Protein AF-V5AGT2-F1 (afdb_monomer)

Mean predicted aligned error: 13.39 Å

Radius of gyration: 30.89 Å; Cα contacts (8 Å, |Δi|>4): 94; chains: 1; bounding box: 97×26×70 Å

Sequence (111 aa):
MLVLLRYLALSKNVESTLVRVRVLALTIAFSACSPFIAQDDACRSNLNLLGQDLISMLRKIPLMPPIAQVYKPVRRLYEEAKYARSRGDFKGCIEKTNLALKYSKPYGRRY

Solvent-accessible surface area (backbone atoms only — not comparable to full-atom values): 6397 Å² total; per-residue (Å²): 136,85,87,83,88,88,84,84,83,86,82,88,71,71,68,67,56,62,56,54,53,57,60,57,60,65,65,66,71,73,75,63,76,51,71,64,60,58,34,46,51,51,26,52,52,42,50,54,53,43,51,49,17,52,54,34,37,62,69,42,25,88,82,41,60,74,50,50,71,57,46,54,60,37,53,48,31,50,54,52,15,52,53,27,44,75,71,69,35,27,68,58,12,37,55,34,34,53,56,28,43,66,72,34,44,82,50,15,73,89,94

Secondary structure (DSSP, 8-state):
-------------SHHHHHHHHHHHHHGGG----HHHHHHHHHHHHHHHHHHHHHHHHHHTTT-TTHHHHHHHHHHHHHHHHHHHHTT-HHHHHHHHHHHHHHHTTTSTT-

pLDDT: mean 79.43, std 22.69, range [33.78, 98.0]

Structure (mmCIF, N/CA/C/O backbone):
data_AF-V5AGT2-F1
#
_entry.id   AF-V5AGT2-F1
#
loop_
_atom_site.group_PDB
_atom_site.id
_atom_site.type_symbol
_atom_site.label_atom_id
_atom_site.label_alt_id
_atom_site.label_comp_id
_atom_site.label_asym_id
_atom_site.label_entity_id
_atom_site.label_seq_id
_atom_site.pdbx_PDB_ins_code
_atom_site.Cartn_x
_atom_site.Cartn_y
_atom_site.Cartn_z
_atom_site.occupancy
_atom_site.B_iso_or_equiv
_atom_site.auth_seq_id
_atom_site.auth_comp_id
_atom_site.auth_asym_id
_atom_site.auth_atom_id
_atom_site.pdbx_PDB_model_num
ATOM 1 N N . MET A 1 1 ? 84.413 15.435 -50.042 1.00 35.28 1 MET A N 1
ATOM 2 C CA . MET A 1 1 ? 83.630 16.320 -49.148 1.00 35.28 1 MET A CA 1
ATOM 3 C C . MET A 1 1 ? 82.396 15.535 -48.711 1.00 35.28 1 MET A C 1
ATOM 5 O O . MET A 1 1 ? 81.654 15.121 -49.582 1.00 35.28 1 MET A O 1
ATOM 9 N N . LEU A 1 2 ? 82.380 14.945 -47.511 1.00 33.78 2 LEU A N 1
ATOM 10 C CA . LEU A 1 2 ? 81.866 15.500 -46.240 1.00 33.78 2 LEU A CA 1
ATOM 11 C C . LEU A 1 2 ? 80.333 15.763 -46.234 1.00 33.78 2 LEU A C 1
ATOM 13 O O . LEU A 1 2 ? 79.897 16.783 -46.747 1.00 33.78 2 LEU A O 1
ATOM 17 N N . VAL A 1 3 ? 79.626 14.853 -45.524 1.00 38.12 3 VAL A N 1
ATOM 18 C CA . VAL A 1 3 ? 78.450 14.998 -44.606 1.00 38.12 3 VAL A CA 1
ATOM 19 C C . VAL A 1 3 ? 77.070 15.433 -45.150 1.00 38.12 3 VAL A C 1
ATOM 21 O O . VAL A 1 3 ? 77.013 16.132 -46.143 1.00 38.12 3 VAL A O 1
ATOM 24 N N . LEU A 1 4 ? 75.884 15.093 -44.596 1.00 37.56 4 LEU A N 1
ATOM 25 C CA . LEU A 1 4 ? 75.408 14.575 -43.285 1.00 37.56 4 LEU A CA 1
ATOM 26 C C . LEU A 1 4 ? 73.935 14.071 -43.474 1.00 37.56 4 LEU A C 1
ATOM 28 O O . LEU A 1 4 ? 73.133 14.782 -44.062 1.00 37.56 4 LEU A O 1
ATOM 32 N N . LEU A 1 5 ? 73.589 12.798 -43.229 1.00 39.78 5 LEU A N 1
ATOM 33 C CA . LEU A 1 5 ? 72.719 12.242 -42.156 1.00 39.78 5 LEU A CA 1
ATOM 34 C C . LEU A 1 5 ? 71.439 13.007 -41.680 1.00 39.78 5 LEU A C 1
ATOM 36 O O . LEU A 1 5 ? 71.542 14.088 -41.114 1.00 39.78 5 LEU A O 1
ATOM 40 N N . ARG A 1 6 ? 70.306 12.256 -41.672 1.00 39.28 6 ARG A N 1
ATOM 41 C CA . ARG A 1 6 ? 69.017 12.390 -40.912 1.00 39.28 6 ARG A CA 1
ATOM 42 C C . ARG A 1 6 ? 67.988 13.387 -41.494 1.00 39.28 6 ARG A C 1
ATOM 44 O O . ARG A 1 6 ? 68.359 14.465 -41.913 1.00 39.28 6 ARG A O 1
ATOM 51 N N . TYR A 1 7 ? 66.687 13.078 -41.606 1.00 41.88 7 TYR A N 1
ATOM 52 C CA . TYR A 1 7 ? 65.736 12.864 -40.502 1.00 41.88 7 TYR A CA 1
ATOM 53 C C . TYR A 1 7 ? 64.427 12.137 -40.933 1.00 41.88 7 TYR A C 1
ATOM 55 O O . TYR A 1 7 ? 63.849 12.453 -41.963 1.00 41.88 7 TYR A O 1
ATOM 63 N N . LEU A 1 8 ? 63.977 11.236 -40.040 1.00 42.69 8 LEU A N 1
ATOM 64 C CA . LEU A 1 8 ? 62.602 10.868 -39.620 1.00 42.69 8 LEU A CA 1
ATOM 65 C C . LEU A 1 8 ? 61.589 10.329 -40.652 1.00 42.69 8 LEU A C 1
ATOM 67 O O . LEU A 1 8 ? 61.108 11.035 -41.522 1.00 42.69 8 LEU A O 1
ATOM 71 N N . ALA A 1 9 ? 61.265 9.034 -40.616 1.00 37.25 9 ALA A N 1
ATOM 72 C CA . ALA A 1 9 ? 60.415 8.326 -39.638 1.00 37.25 9 ALA A CA 1
ATOM 73 C C . ALA A 1 9 ? 58.909 8.414 -39.959 1.00 37.25 9 ALA A C 1
ATOM 75 O O . ALA A 1 9 ? 58.204 9.373 -39.661 1.00 37.25 9 ALA A O 1
ATOM 76 N N . LEU A 1 10 ? 58.462 7.311 -40.555 1.00 40.94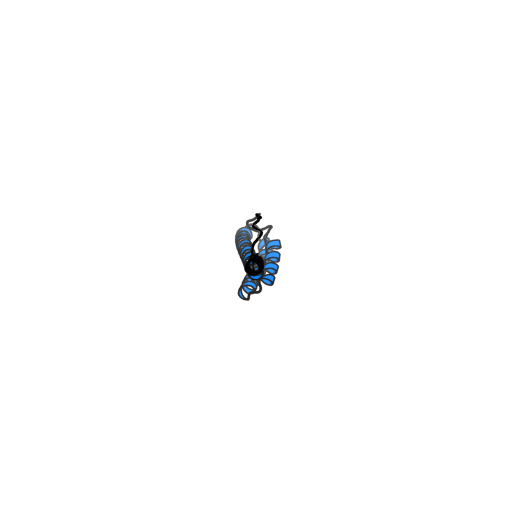 10 LEU A N 1
ATOM 77 C CA . LEU A 1 10 ? 57.108 6.878 -40.871 1.00 40.94 10 LEU A CA 1
ATOM 78 C C . LEU A 1 10 ? 56.184 6.933 -39.630 1.00 40.94 10 LEU A C 1
ATOM 80 O O . LEU A 1 10 ? 56.346 6.141 -38.700 1.00 40.94 10 LEU A O 1
ATOM 84 N N . SER A 1 11 ? 55.195 7.832 -39.610 1.00 37.94 11 SER A N 1
ATOM 85 C CA . SER A 1 11 ? 54.205 7.917 -38.522 1.00 37.94 11 SER A CA 1
ATOM 86 C C . SER A 1 11 ? 53.059 6.916 -38.733 1.00 37.94 11 SER A C 1
ATOM 88 O O . SER A 1 11 ? 52.048 7.220 -39.359 1.00 37.94 11 SER A O 1
ATOM 90 N N . LYS A 1 12 ? 53.211 5.700 -38.191 1.00 45.16 12 LYS A N 1
ATOM 91 C CA . LYS A 1 12 ? 52.173 4.646 -38.095 1.00 45.16 12 LYS A CA 1
ATOM 92 C C . LYS A 1 12 ? 51.230 4.832 -36.884 1.00 45.16 12 LYS A C 1
ATOM 94 O O . LYS A 1 12 ? 50.845 3.856 -36.251 1.00 45.16 12 LYS A O 1
ATOM 99 N N . ASN A 1 13 ? 50.882 6.064 -36.507 1.00 47.12 13 ASN A N 1
ATOM 100 C CA . ASN A 1 13 ? 50.194 6.329 -35.228 1.00 47.12 13 ASN A CA 1
ATOM 101 C C . ASN A 1 13 ? 48.789 6.947 -35.336 1.00 47.12 13 ASN A C 1
ATOM 103 O O . ASN A 1 13 ? 48.237 7.348 -34.315 1.00 47.12 13 ASN A O 1
ATOM 107 N N . VAL A 1 14 ? 48.178 7.011 -36.525 1.00 48.47 14 VAL A N 1
ATOM 108 C CA . VAL A 1 14 ? 46.865 7.676 -36.691 1.00 48.47 14 VAL A CA 1
ATOM 109 C C . VAL A 1 14 ? 45.677 6.698 -36.729 1.00 48.47 14 VAL A C 1
ATOM 111 O O . VAL A 1 14 ? 44.583 7.060 -36.310 1.00 48.47 14 VAL A O 1
ATOM 114 N N . GLU A 1 15 ? 45.858 5.434 -37.126 1.00 44.31 15 GLU A N 1
ATOM 115 C CA . GLU A 1 15 ? 44.735 4.474 -37.214 1.00 44.31 15 GLU A CA 1
ATOM 116 C C . GLU A 1 15 ? 44.354 3.811 -35.877 1.00 44.31 15 GLU A C 1
ATOM 118 O O . GLU A 1 15 ? 43.210 3.400 -35.685 1.00 44.31 15 GLU A O 1
ATOM 123 N N . SER A 1 16 ? 45.278 3.735 -34.914 1.00 46.19 16 SER A N 1
ATOM 124 C CA . SER A 1 16 ? 45.063 2.994 -33.657 1.00 46.19 16 SER A CA 1
ATOM 125 C C . SER A 1 16 ? 44.168 3.738 -32.648 1.00 46.19 16 SER A C 1
ATOM 127 O O . SER A 1 16 ? 43.501 3.126 -31.809 1.00 46.19 16 SER A O 1
ATOM 129 N N . THR A 1 17 ? 44.090 5.067 -32.741 1.00 49.41 17 THR A N 1
ATOM 130 C CA . THR A 1 17 ? 43.244 5.901 -31.871 1.00 49.41 17 THR A CA 1
ATOM 131 C C . THR A 1 17 ? 41.772 5.858 -32.277 1.00 49.41 17 THR A C 1
ATOM 133 O O . THR A 1 17 ? 40.907 5.799 -31.405 1.00 49.41 17 THR A O 1
ATOM 136 N N . LEU A 1 18 ? 41.462 5.797 -33.574 1.00 48.34 18 LEU A N 1
ATOM 137 C CA . LEU A 1 18 ? 40.078 5.807 -34.066 1.00 48.34 18 LEU A CA 1
ATOM 138 C C . LEU A 1 18 ? 39.327 4.505 -33.732 1.00 48.34 18 LEU A C 1
ATOM 140 O O . LEU A 1 18 ? 38.146 4.536 -33.381 1.00 48.34 18 LEU A O 1
ATOM 144 N N . VAL A 1 19 ? 40.023 3.363 -33.758 1.00 49.34 19 VAL A N 1
ATOM 145 C CA . VAL A 1 19 ? 39.454 2.058 -33.375 1.00 4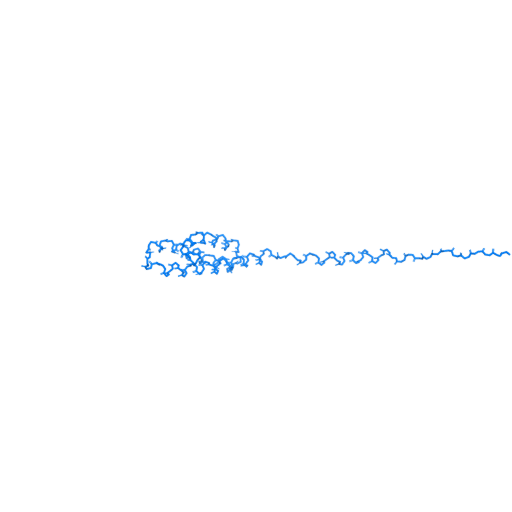9.34 19 VAL A CA 1
ATOM 146 C C . VAL A 1 19 ? 39.239 1.967 -31.860 1.00 49.34 19 VAL A C 1
ATOM 148 O O . VAL A 1 19 ? 38.179 1.522 -31.420 1.00 49.34 19 VAL A O 1
ATOM 151 N N . ARG A 1 20 ? 40.183 2.455 -31.040 1.00 49.19 20 ARG A N 1
ATOM 152 C CA . ARG A 1 20 ? 40.044 2.448 -29.569 1.00 49.19 20 ARG A CA 1
ATOM 153 C C . ARG A 1 20 ? 38.905 3.335 -29.065 1.00 49.19 20 ARG A C 1
ATOM 155 O O . ARG A 1 20 ? 38.209 2.947 -28.130 1.00 49.19 20 ARG A O 1
ATOM 162 N N . VAL A 1 21 ? 38.673 4.486 -29.697 1.00 50.69 21 VAL A N 1
ATOM 163 C CA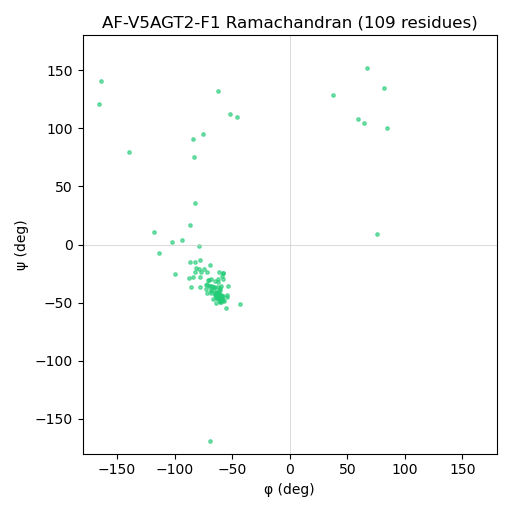 . VAL A 1 21 ? 37.576 5.397 -29.323 1.00 50.69 21 VAL A CA 1
ATOM 164 C C . VAL A 1 21 ? 36.205 4.795 -29.656 1.00 50.69 21 VAL A C 1
ATOM 166 O O . VAL A 1 21 ? 35.269 4.934 -28.871 1.00 50.69 21 VAL A O 1
ATOM 169 N N . ARG A 1 22 ? 36.081 4.047 -30.762 1.00 47.62 22 ARG A N 1
ATOM 170 C CA . ARG A 1 22 ? 34.828 3.355 -31.115 1.00 47.62 22 ARG A CA 1
ATOM 171 C C . ARG A 1 22 ? 34.470 2.221 -30.151 1.00 47.62 22 ARG A C 1
ATOM 173 O O . ARG A 1 22 ? 33.294 2.038 -29.857 1.00 47.62 22 ARG A O 1
ATOM 180 N N . VAL A 1 23 ? 35.460 1.496 -29.628 1.00 50.25 23 VAL A N 1
ATOM 181 C CA . VAL A 1 23 ? 35.224 0.410 -28.657 1.00 50.25 23 VAL A CA 1
ATOM 182 C C . VAL A 1 23 ? 34.832 0.961 -27.278 1.00 50.25 23 VAL A C 1
ATOM 184 O O . VAL A 1 23 ? 33.968 0.383 -26.625 1.00 50.25 23 VAL A O 1
ATOM 187 N N . LEU A 1 24 ? 35.380 2.111 -26.859 1.00 47.91 24 LEU A N 1
ATOM 188 C CA . LEU A 1 24 ? 34.974 2.768 -25.607 1.00 47.91 24 LEU A CA 1
ATOM 189 C C . LEU A 1 24 ? 33.571 3.397 -25.673 1.00 47.91 24 LEU A C 1
ATOM 191 O O . LEU A 1 24 ? 32.878 3.453 -24.664 1.00 47.91 24 LEU A O 1
ATOM 195 N N . ALA A 1 25 ? 33.130 3.861 -26.844 1.00 49.53 25 ALA A N 1
ATOM 196 C CA . ALA A 1 25 ? 31.791 4.432 -27.001 1.00 49.53 25 ALA A CA 1
ATOM 197 C C . ALA A 1 25 ? 30.672 3.371 -26.934 1.00 49.53 25 ALA A C 1
ATOM 199 O O . ALA A 1 25 ? 29.542 3.696 -26.574 1.00 49.53 25 ALA A O 1
ATOM 200 N N . LEU A 1 26 ? 30.975 2.099 -27.233 1.00 48.38 26 LEU A N 1
ATOM 201 C CA . LEU A 1 26 ? 29.989 1.013 -27.201 1.00 48.38 26 LEU A CA 1
ATOM 202 C C . LEU A 1 26 ? 29.688 0.491 -25.784 1.00 48.38 26 LEU A C 1
ATOM 204 O O . LEU A 1 26 ? 28.630 -0.096 -25.566 1.00 48.38 26 LEU A O 1
ATOM 208 N N . THR A 1 27 ? 30.577 0.704 -24.809 1.00 49.12 27 THR A N 1
ATOM 209 C CA . THR A 1 27 ? 30.391 0.216 -23.429 1.00 49.12 27 THR A CA 1
ATOM 210 C C . THR A 1 27 ? 29.593 1.173 -22.539 1.00 49.12 27 THR A C 1
ATOM 212 O O . THR A 1 27 ? 29.078 0.755 -21.505 1.00 49.12 27 THR A O 1
ATOM 215 N N . ILE A 1 28 ? 29.414 2.435 -22.945 1.00 51.47 28 ILE A N 1
ATOM 216 C CA . ILE A 1 28 ? 28.682 3.452 -22.162 1.00 51.47 28 ILE A CA 1
ATOM 217 C C . ILE A 1 28 ? 27.153 3.340 -22.355 1.00 51.47 28 ILE A C 1
ATOM 219 O O . ILE A 1 28 ? 26.383 3.846 -21.542 1.00 51.47 28 ILE A O 1
ATOM 223 N N . ALA A 1 29 ? 26.679 2.616 -23.374 1.00 49.25 29 ALA A N 1
ATOM 224 C CA . ALA A 1 29 ? 25.248 2.516 -23.684 1.00 49.25 29 ALA A CA 1
ATOM 225 C C . ALA A 1 29 ? 24.445 1.561 -22.770 1.00 49.25 29 ALA A C 1
ATOM 227 O O . ALA A 1 29 ? 23.218 1.612 -22.774 1.00 49.25 29 ALA A O 1
ATOM 228 N N . PHE A 1 30 ? 25.098 0.710 -21.967 1.00 49.88 30 PHE A N 1
ATOM 229 C CA . PHE A 1 30 ? 24.418 -0.337 -21.181 1.00 49.88 30 PHE A CA 1
ATOM 230 C C . PHE A 1 30 ? 24.236 -0.020 -19.687 1.00 49.88 30 PHE A C 1
ATOM 232 O O . PHE A 1 30 ? 23.653 -0.821 -18.963 1.00 49.88 30 PHE A O 1
ATOM 239 N N . SER A 1 31 ? 24.656 1.160 -19.218 1.00 50.00 31 SER A N 1
ATOM 240 C CA . SER A 1 31 ? 24.426 1.614 -17.830 1.00 50.00 31 SER A CA 1
ATOM 241 C C . SER A 1 31 ? 23.071 2.325 -17.639 1.00 50.00 31 SER A C 1
ATOM 243 O O . SER A 1 31 ? 22.843 3.044 -16.665 1.00 50.00 31 SER A O 1
ATOM 245 N N . ALA A 1 32 ? 22.138 2.159 -18.577 1.00 54.53 32 ALA A N 1
ATOM 246 C CA . ALA A 1 32 ? 20.771 2.612 -18.382 1.00 54.53 32 ALA A CA 1
ATOM 247 C C . ALA A 1 32 ? 20.074 1.635 -17.426 1.00 54.53 32 ALA A C 1
ATOM 249 O O . ALA A 1 32 ? 19.576 0.589 -17.841 1.00 54.53 32 ALA A O 1
ATOM 250 N N . CYS A 1 33 ? 20.058 1.970 -16.133 1.00 57.94 33 CYS A N 1
ATOM 251 C CA . CYS A 1 33 ? 19.164 1.355 -15.158 1.00 57.94 33 CYS A CA 1
ATOM 252 C C . CYS A 1 33 ? 17.761 1.313 -15.779 1.00 57.94 33 CYS A C 1
ATOM 254 O O . CYS A 1 33 ? 17.178 2.365 -16.055 1.00 57.94 33 CYS A O 1
ATOM 256 N N . SER A 1 34 ? 17.271 0.117 -16.125 1.00 71.06 34 SER A N 1
ATOM 257 C CA . SER A 1 34 ? 16.034 0.037 -16.897 1.00 71.06 34 SER A CA 1
ATOM 258 C C . SER A 1 34 ? 14.900 0.650 -16.064 1.00 71.06 34 SER A C 1
ATOM 26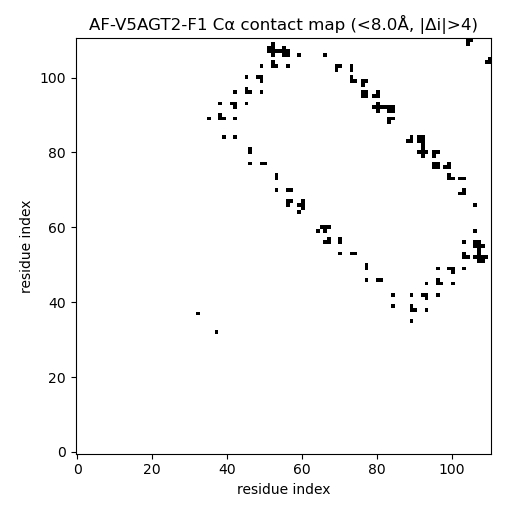0 O O . SER A 1 34 ? 14.755 0.312 -14.883 1.00 71.06 34 SER A O 1
ATOM 262 N N . PRO A 1 35 ? 14.080 1.547 -16.640 1.00 78.44 35 PRO A N 1
ATOM 263 C CA . PRO A 1 35 ? 13.009 2.212 -15.899 1.00 78.44 35 PRO A CA 1
ATOM 264 C C . PRO A 1 35 ? 12.023 1.202 -15.296 1.00 78.44 35 PRO A C 1
ATOM 266 O O . PRO A 1 35 ? 11.397 1.477 -14.279 1.00 78.44 35 PRO A O 1
ATOM 269 N N . PHE A 1 36 ? 11.931 0.011 -15.889 1.00 82.31 36 PHE A N 1
ATOM 270 C CA . PHE A 1 36 ? 11.113 -1.099 -15.422 1.00 82.31 36 PHE A CA 1
ATOM 271 C C . PHE A 1 36 ? 11.600 -1.684 -14.086 1.00 82.31 36 PHE A C 1
ATOM 273 O O . PHE A 1 36 ? 10.795 -1.840 -13.172 1.00 82.31 36 PHE A O 1
ATOM 280 N N . ILE A 1 37 ? 12.908 -1.940 -13.935 1.00 83.88 37 ILE A N 1
ATOM 281 C CA . ILE A 1 37 ? 13.487 -2.453 -12.677 1.00 83.88 37 ILE A CA 1
ATOM 282 C C . ILE A 1 37 ? 13.305 -1.427 -11.554 1.00 83.88 37 ILE A C 1
ATOM 284 O O . ILE A 1 37 ? 12.826 -1.769 -10.476 1.00 83.88 37 ILE A O 1
ATOM 288 N N . ALA A 1 38 ? 13.599 -0.152 -11.828 1.00 88.50 38 ALA A N 1
ATOM 289 C CA . ALA A 1 38 ? 13.431 0.915 -10.844 1.00 88.50 38 ALA A CA 1
ATOM 290 C C . ALA A 1 38 ? 11.967 1.063 -10.382 1.00 88.50 38 ALA A C 1
ATOM 292 O O . ALA A 1 38 ? 11.701 1.308 -9.203 1.00 88.50 38 ALA A O 1
ATOM 293 N N . GLN A 1 39 ? 11.006 0.895 -11.296 1.00 91.25 39 GLN A N 1
ATOM 294 C CA . GLN A 1 39 ? 9.582 0.944 -10.965 1.00 91.25 39 GLN A CA 1
ATOM 295 C C . GLN A 1 39 ? 9.103 -0.292 -10.190 1.00 91.25 39 GLN A C 1
ATOM 297 O O . GLN A 1 39 ? 8.302 -0.130 -9.266 1.00 91.25 39 GLN A O 1
ATOM 302 N N . ASP A 1 40 ? 9.584 -1.501 -10.503 1.00 92.25 40 ASP A N 1
ATOM 303 C CA . ASP A 1 40 ? 9.252 -2.689 -9.700 1.00 92.25 40 ASP A CA 1
ATOM 304 C C . ASP A 1 40 ? 9.779 -2.550 -8.270 1.00 92.25 40 ASP A C 1
ATOM 306 O O . ASP A 1 40 ? 9.042 -2.797 -7.313 1.00 92.25 40 ASP A O 1
ATOM 310 N N . ASP A 1 41 ? 11.018 -2.084 -8.102 1.00 94.44 41 ASP A N 1
ATOM 311 C CA . ASP A 1 41 ? 11.604 -1.874 -6.779 1.00 94.44 41 ASP A CA 1
ATOM 312 C C . ASP A 1 41 ? 10.843 -0.817 -5.971 1.00 94.44 41 ASP A C 1
ATOM 314 O O . ASP A 1 41 ? 10.548 -1.034 -4.790 1.00 94.44 41 ASP A O 1
ATOM 318 N N . ALA A 1 42 ? 10.443 0.291 -6.605 1.00 93.94 42 ALA A N 1
ATOM 319 C CA . ALA A 1 42 ? 9.601 1.306 -5.976 1.00 93.94 42 ALA A CA 1
ATOM 320 C C . ALA A 1 42 ? 8.231 0.737 -5.563 1.00 93.94 42 ALA A C 1
ATOM 322 O O . ALA A 1 42 ? 7.797 0.918 -4.422 1.00 93.94 42 ALA A O 1
ATOM 323 N N . CYS A 1 43 ? 7.571 -0.012 -6.452 1.00 95.69 43 CYS A N 1
ATOM 324 C CA . CYS A 1 43 ? 6.309 -0.695 -6.165 1.00 95.69 43 CYS A CA 1
ATOM 325 C C . CYS A 1 43 ? 6.456 -1.694 -5.002 1.00 95.69 43 CYS A C 1
ATOM 327 O O . CYS A 1 43 ? 5.642 -1.699 -4.076 1.00 95.69 43 CYS A O 1
ATOM 329 N N . ARG A 1 44 ? 7.517 -2.509 -4.998 1.00 96.44 44 ARG A N 1
ATOM 330 C CA . ARG A 1 44 ? 7.809 -3.487 -3.941 1.00 96.44 44 ARG A CA 1
ATOM 331 C C . ARG A 1 44 ? 8.043 -2.809 -2.594 1.00 96.44 44 ARG A C 1
ATOM 333 O O . ARG A 1 44 ? 7.484 -3.246 -1.588 1.00 96.44 44 ARG A O 1
ATOM 340 N N . SER A 1 45 ? 8.831 -1.736 -2.574 1.00 96.62 45 SER A N 1
ATOM 341 C CA . SER A 1 45 ? 9.083 -0.937 -1.370 1.00 96.62 45 SER A CA 1
ATOM 342 C C . SER A 1 45 ? 7.782 -0.366 -0.797 1.00 96.62 45 SER A C 1
ATOM 344 O O . SER A 1 45 ? 7.471 -0.557 0.383 1.00 96.62 45 SER A O 1
ATOM 346 N N . ASN A 1 46 ? 6.958 0.234 -1.656 1.00 96.56 46 ASN A N 1
ATOM 347 C CA . ASN A 1 46 ? 5.666 0.784 -1.272 1.00 96.56 46 ASN A CA 1
ATOM 348 C C . ASN A 1 46 ? 4.698 -0.278 -0.731 1.00 96.56 46 ASN A C 1
ATOM 350 O O . ASN A 1 46 ? 4.043 -0.048 0.286 1.00 96.56 46 ASN A O 1
ATOM 354 N N . LEU A 1 47 ? 4.615 -1.448 -1.374 1.00 97.31 47 LEU A N 1
ATOM 355 C CA . LEU A 1 47 ? 3.793 -2.567 -0.902 1.00 97.31 47 LEU A CA 1
ATOM 356 C C . LEU A 1 47 ? 4.246 -3.062 0.475 1.00 97.31 47 LEU A C 1
ATOM 358 O O . LEU A 1 47 ? 3.405 -3.328 1.333 1.00 97.31 47 LEU A O 1
ATOM 362 N N . ASN A 1 48 ? 5.554 -3.152 0.715 1.00 97.00 48 ASN A N 1
ATOM 363 C CA . ASN A 1 48 ? 6.085 -3.559 2.014 1.00 97.00 48 ASN A CA 1
ATOM 364 C C . ASN A 1 48 ? 5.715 -2.556 3.116 1.00 97.00 48 ASN A C 1
ATOM 366 O O . ASN A 1 48 ? 5.233 -2.958 4.177 1.00 97.00 48 ASN A O 1
ATOM 370 N N . LEU A 1 49 ? 5.887 -1.256 2.857 1.00 95.88 49 LEU A N 1
ATOM 371 C CA . LEU A 1 49 ? 5.496 -0.197 3.793 1.00 95.88 49 LEU A CA 1
ATOM 372 C C . LEU A 1 49 ? 3.992 -0.222 4.082 1.00 95.88 49 LEU A C 1
ATOM 374 O O . LEU A 1 49 ? 3.576 -0.180 5.239 1.00 95.88 49 LEU A O 1
ATOM 378 N N . LEU A 1 50 ? 3.177 -0.342 3.035 1.00 96.62 50 LEU A N 1
ATOM 379 C CA . LEU A 1 50 ? 1.725 -0.363 3.158 1.00 96.62 50 LEU A CA 1
ATOM 380 C C . LEU A 1 50 ? 1.229 -1.607 3.908 1.00 96.62 50 LEU A C 1
ATOM 382 O O . LEU A 1 50 ? 0.313 -1.506 4.721 1.00 96.62 50 LEU A O 1
ATOM 386 N N . GLY A 1 51 ? 1.866 -2.763 3.702 1.00 96.38 51 GLY A N 1
ATOM 387 C CA . GLY A 1 51 ? 1.583 -3.981 4.460 1.00 96.38 51 GLY A CA 1
ATOM 388 C C . GLY A 1 51 ? 1.822 -3.805 5.963 1.00 96.38 51 GLY A C 1
ATOM 389 O O . GLY A 1 51 ? 0.980 -4.200 6.770 1.00 96.38 51 GLY A O 1
ATOM 390 N N . GLN A 1 52 ? 2.923 -3.151 6.355 1.00 96.50 52 GLN A N 1
ATOM 391 C CA . GLN A 1 52 ? 3.190 -2.843 7.767 1.00 96.50 52 GLN A CA 1
ATOM 392 C C . GLN A 1 52 ? 2.163 -1.868 8.353 1.00 96.50 52 GLN A C 1
ATOM 394 O O . GLN A 1 52 ? 1.698 -2.064 9.479 1.00 96.50 52 GLN A O 1
ATOM 399 N N . ASP A 1 53 ? 1.775 -0.843 7.594 1.00 95.81 53 ASP A N 1
ATOM 400 C CA . ASP A 1 53 ? 0.755 0.107 8.030 1.00 95.81 53 ASP A CA 1
ATOM 401 C C . ASP A 1 53 ? -0.612 -0.563 8.210 1.00 95.81 53 ASP A C 1
ATOM 403 O O . ASP A 1 53 ? -1.270 -0.323 9.219 1.00 95.81 53 ASP A O 1
ATOM 407 N N . LEU A 1 54 ? -1.020 -1.451 7.299 1.00 96.56 54 LEU A N 1
ATOM 408 C CA . LEU A 1 54 ? -2.273 -2.204 7.413 1.00 96.56 54 LEU A CA 1
ATOM 409 C C . LEU A 1 54 ? -2.311 -3.088 8.666 1.00 96.56 54 LEU A C 1
ATOM 411 O O . LEU A 1 54 ? -3.351 -3.176 9.319 1.00 96.56 54 LEU A O 1
ATOM 415 N N . ILE A 1 55 ? -1.188 -3.715 9.027 1.00 96.50 55 ILE A N 1
ATOM 416 C CA . ILE A 1 55 ? -1.069 -4.486 10.274 1.00 96.50 55 ILE A CA 1
ATOM 417 C C . ILE A 1 55 ? -1.209 -3.561 11.491 1.00 96.50 55 ILE A C 1
ATOM 419 O O . ILE A 1 55 ? -1.919 -3.904 12.437 1.00 96.50 55 ILE A O 1
ATOM 423 N N . SER A 1 56 ? -0.569 -2.386 11.471 1.00 95.00 56 SER A N 1
ATOM 424 C CA . SER A 1 56 ? -0.696 -1.387 12.544 1.00 95.00 56 SER A CA 1
ATOM 425 C C . SER A 1 56 ? -2.145 -0.912 12.697 1.00 95.00 56 SER A C 1
ATOM 427 O O . SER A 1 56 ? -2.701 -0.944 13.794 1.00 95.00 56 SER A O 1
ATOM 429 N N . MET A 1 57 ? -2.798 -0.576 11.580 1.00 95.19 57 MET A N 1
ATOM 430 C CA . MET A 1 57 ? -4.205 -0.178 11.544 1.00 95.19 57 MET A CA 1
ATOM 431 C C . MET A 1 57 ? -5.109 -1.255 12.140 1.00 95.19 57 MET A C 1
ATOM 433 O O . MET A 1 57 ? -5.914 -0.941 13.011 1.00 95.19 57 MET A O 1
ATOM 437 N N . LEU A 1 58 ? -4.947 -2.520 11.731 1.00 95.25 58 LEU A N 1
ATOM 438 C CA . LEU A 1 58 ? -5.724 -3.642 12.273 1.00 95.25 58 LEU A CA 1
ATOM 439 C C . LEU A 1 58 ? -5.627 -3.736 13.797 1.00 95.25 58 LEU A C 1
ATOM 441 O O . LEU A 1 58 ? -6.641 -3.927 14.461 1.00 95.25 58 LEU A O 1
ATOM 445 N N . ARG A 1 59 ? -4.423 -3.567 14.352 1.00 94.19 59 ARG A N 1
ATOM 446 C CA . ARG A 1 59 ? -4.197 -3.604 15.806 1.00 94.19 59 ARG A CA 1
ATOM 447 C C . ARG A 1 59 ? -4.819 -2.415 16.535 1.00 94.19 59 ARG A C 1
ATOM 449 O O . ARG A 1 59 ? -5.193 -2.555 17.693 1.00 94.19 59 ARG A O 1
ATOM 456 N N . LYS A 1 60 ? -4.931 -1.259 15.875 1.00 93.50 60 LYS A N 1
ATOM 457 C CA . LYS A 1 60 ? -5.514 -0.034 16.444 1.00 93.50 60 LYS A CA 1
ATOM 458 C C . LYS A 1 60 ? -7.051 -0.018 16.389 1.00 93.50 60 LYS A C 1
ATOM 460 O O . LYS A 1 60 ? -7.652 0.702 17.179 1.00 93.50 60 LYS A O 1
ATOM 465 N N . ILE A 1 61 ? -7.702 -0.812 15.529 1.00 93.56 61 ILE A N 1
ATOM 466 C CA . ILE A 1 61 ? -9.177 -0.832 15.385 1.00 93.56 61 ILE A CA 1
ATOM 467 C C . ILE A 1 61 ? -9.927 -1.089 16.708 1.00 93.56 61 ILE A C 1
ATOM 469 O O . ILE A 1 61 ? -10.876 -0.355 16.967 1.00 93.56 61 ILE A O 1
ATOM 473 N N . PRO A 1 62 ? -9.544 -2.052 17.572 1.00 94.06 62 PRO A N 1
ATOM 474 C CA . PRO A 1 62 ? -10.240 -2.259 18.846 1.00 94.06 62 PRO A CA 1
ATOM 475 C C . PRO A 1 62 ? -10.172 -1.048 19.787 1.00 94.06 62 PRO A C 1
ATOM 477 O O . PRO A 1 62 ? -11.092 -0.823 20.564 1.00 94.06 62 PRO A O 1
ATOM 480 N N . LEU A 1 63 ? -9.091 -0.265 19.703 1.00 93.12 63 LEU A N 1
ATOM 481 C CA . LEU A 1 63 ? -8.855 0.925 20.530 1.00 93.12 63 LEU A CA 1
ATOM 482 C C . LEU A 1 63 ? -9.482 2.188 19.920 1.00 93.12 63 LEU A C 1
ATOM 484 O O . LEU A 1 63 ? -9.842 3.117 20.634 1.00 93.12 63 LEU A O 1
ATOM 488 N N . MET A 1 64 ? -9.604 2.228 18.592 1.00 91.19 64 MET A N 1
ATOM 489 C CA . MET A 1 64 ? -10.157 3.337 17.817 1.00 91.19 64 MET A CA 1
ATOM 490 C C . MET A 1 64 ? -11.028 2.792 16.669 1.00 91.19 64 MET A C 1
ATOM 492 O O . MET A 1 64 ? -10.592 2.760 15.511 1.00 91.19 64 MET A O 1
ATOM 496 N N . PRO A 1 65 ? -12.281 2.391 16.957 1.00 86.25 65 PRO A N 1
ATOM 497 C CA . PRO A 1 65 ? -13.171 1.757 15.981 1.00 86.25 65 PRO A CA 1
ATOM 498 C C . PRO A 1 65 ? -13.377 2.525 14.662 1.00 86.25 65 PRO A C 1
ATOM 500 O O . PRO A 1 65 ? -13.435 1.876 13.612 1.00 86.25 65 PRO A O 1
ATOM 503 N N . PRO A 1 66 ? -13.423 3.878 14.636 1.00 91.62 66 PRO A N 1
ATOM 504 C CA . PRO A 1 66 ? -13.591 4.627 13.388 1.00 91.62 66 PRO A CA 1
ATOM 505 C C . PRO A 1 66 ? -12.504 4.360 12.335 1.00 91.62 66 PRO A C 1
ATOM 507 O O . PRO A 1 66 ? -12.775 4.469 11.138 1.00 91.62 66 PRO A O 1
ATOM 510 N N . ILE A 1 67 ? -11.303 3.922 12.740 1.00 92.56 67 ILE A N 1
ATOM 511 C CA . ILE A 1 67 ? -10.207 3.573 11.817 1.00 92.56 67 ILE A CA 1
ATOM 512 C C . ILE A 1 67 ? -10.622 2.462 10.846 1.00 92.56 67 ILE A C 1
ATOM 514 O O . ILE A 1 67 ? -10.132 2.425 9.717 1.00 92.56 67 ILE A O 1
ATOM 518 N N . ALA A 1 68 ? -11.567 1.591 11.219 1.00 93.75 68 ALA A N 1
ATOM 519 C CA . ALA A 1 68 ? -12.066 0.535 10.340 1.00 93.75 68 ALA A CA 1
ATOM 520 C C . ALA A 1 68 ? -12.654 1.081 9.021 1.00 93.75 68 ALA A C 1
ATOM 522 O O . ALA A 1 68 ? -12.571 0.409 7.988 1.00 93.75 68 ALA A O 1
ATOM 523 N N . GLN A 1 69 ? -13.204 2.302 9.036 1.00 94.19 69 GLN A N 1
ATOM 524 C CA . GLN A 1 69 ? -13.743 2.968 7.846 1.00 94.19 69 GLN A CA 1
ATOM 525 C C . GLN A 1 69 ? -12.639 3.386 6.866 1.00 94.19 69 GLN A C 1
ATOM 527 O O . GLN A 1 69 ? -12.855 3.357 5.659 1.00 94.19 69 GLN A O 1
ATOM 532 N N . VAL A 1 70 ? -11.442 3.699 7.373 1.00 95.25 70 VAL A N 1
ATOM 533 C CA . VAL A 1 70 ? -10.249 4.008 6.565 1.00 95.25 70 VAL A CA 1
ATOM 534 C C . VAL A 1 70 ? -9.508 2.728 6.174 1.00 95.25 70 VAL A C 1
ATOM 536 O O . VAL A 1 70 ? -9.020 2.595 5.055 1.00 95.25 70 VAL A O 1
ATOM 539 N N . TYR A 1 71 ? -9.462 1.737 7.062 1.00 96.06 71 TYR A N 1
ATOM 540 C CA . TYR A 1 71 ? -8.778 0.468 6.823 1.00 96.06 71 TYR A CA 1
ATOM 541 C C . TYR A 1 71 ? -9.319 -0.276 5.595 1.00 96.06 71 TYR A C 1
ATOM 543 O O . TYR A 1 71 ? -8.541 -0.731 4.757 1.00 96.06 71 TYR A O 1
ATOM 551 N N . LYS A 1 72 ? -10.648 -0.389 5.461 1.00 96.12 72 LYS A N 1
ATOM 552 C CA . LYS A 1 72 ? -11.291 -1.110 4.347 1.00 96.12 72 LYS A CA 1
ATOM 553 C C . LYS A 1 72 ? -10.860 -0.596 2.957 1.00 96.12 72 LYS A C 1
ATOM 555 O O . LYS A 1 72 ? -10.397 -1.418 2.164 1.00 96.12 72 LYS A O 1
ATOM 560 N N . PRO A 1 73 ? -10.972 0.708 2.630 1.00 96.94 73 PRO A N 1
ATOM 561 C CA . PRO A 1 73 ? -10.543 1.221 1.329 1.00 96.94 73 PRO A CA 1
ATOM 562 C C . PRO A 1 73 ? -9.024 1.140 1.129 1.00 96.94 73 PRO A C 1
ATOM 564 O O . PRO A 1 73 ? -8.581 0.797 0.036 1.00 96.94 73 PRO A O 1
ATOM 567 N N . VAL A 1 74 ? -8.216 1.362 2.173 1.00 97.19 74 VAL A N 1
ATOM 568 C CA . VAL A 1 74 ? -6.748 1.223 2.084 1.00 97.19 74 VAL A CA 1
ATOM 569 C C . VAL A 1 74 ? -6.352 -0.224 1.770 1.00 97.19 74 VAL A C 1
ATOM 571 O O . VAL A 1 74 ? -5.508 -0.461 0.907 1.00 97.19 74 VAL A O 1
ATOM 574 N N . ARG A 1 75 ? -7.000 -1.209 2.406 1.00 97.81 75 ARG A N 1
ATOM 575 C CA . ARG A 1 75 ? -6.787 -2.633 2.111 1.00 97.81 75 ARG A CA 1
ATOM 576 C C . ARG A 1 75 ? -7.171 -2.976 0.672 1.00 97.81 75 ARG A C 1
ATOM 578 O O . ARG A 1 75 ? -6.464 -3.744 0.029 1.00 97.81 75 ARG A O 1
ATOM 585 N N . ARG A 1 76 ? -8.265 -2.409 0.154 1.00 97.94 76 ARG A N 1
ATOM 586 C CA . ARG A 1 76 ? -8.667 -2.615 -1.246 1.00 97.94 76 ARG A CA 1
ATOM 587 C C . ARG A 1 76 ? -7.583 -2.116 -2.208 1.00 97.94 76 ARG A C 1
ATOM 589 O O . ARG A 1 76 ? -7.155 -2.879 -3.067 1.00 97.94 76 ARG A O 1
ATOM 596 N N . LEU A 1 77 ? -7.082 -0.895 -2.008 1.00 97.50 77 LEU A N 1
A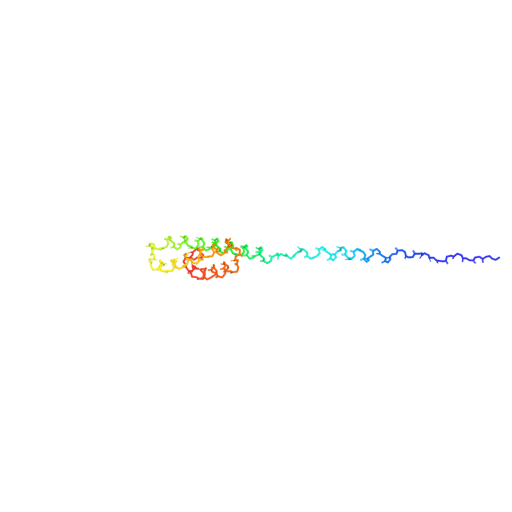TOM 597 C CA . LEU A 1 77 ? -5.994 -0.336 -2.820 1.00 97.50 77 LEU A CA 1
ATOM 598 C C . LEU A 1 77 ? -4.713 -1.181 -2.752 1.00 97.50 77 LEU A C 1
ATOM 600 O O . LEU A 1 77 ? -4.017 -1.321 -3.755 1.00 97.50 77 LEU A O 1
ATOM 604 N N . TYR A 1 78 ? -4.410 -1.765 -1.589 1.00 97.88 78 TYR A N 1
ATOM 605 C CA . TYR A 1 78 ? -3.276 -2.676 -1.427 1.00 97.88 7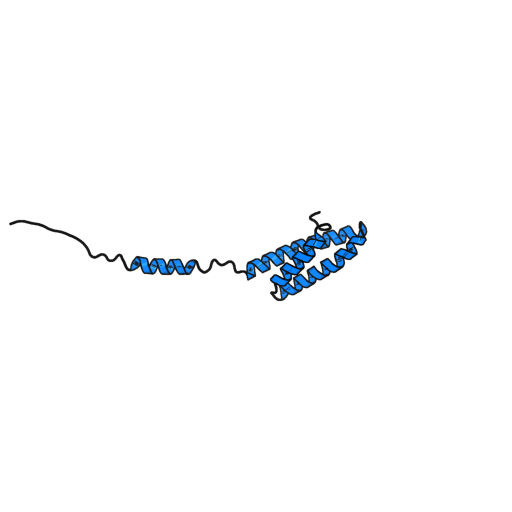8 TYR A CA 1
ATOM 606 C C . TYR A 1 78 ? -3.406 -3.937 -2.295 1.00 97.88 78 TYR A C 1
ATOM 608 O O . TYR A 1 78 ? -2.455 -4.301 -2.990 1.00 97.88 78 TYR A O 1
ATOM 616 N N . GLU A 1 79 ? -4.575 -4.583 -2.313 1.00 98.00 79 GLU A N 1
ATOM 617 C CA . GLU A 1 79 ? -4.797 -5.761 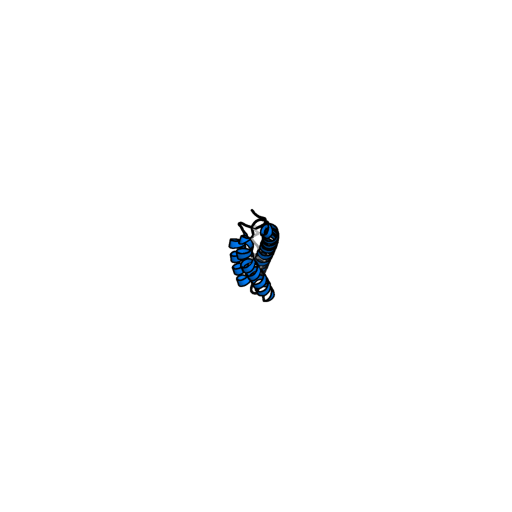-3.165 1.00 98.00 79 GLU A CA 1
ATOM 618 C C . GLU A 1 79 ? -4.811 -5.398 -4.657 1.00 98.00 79 GLU A C 1
ATOM 620 O O . GLU A 1 79 ? -4.202 -6.095 -5.470 1.00 98.00 79 GLU A O 1
ATOM 625 N N . GLU A 1 80 ? -5.420 -4.269 -5.029 1.00 97.94 80 GLU A N 1
ATOM 626 C CA . GLU A 1 80 ? -5.394 -3.773 -6.410 1.00 97.94 80 GLU A CA 1
ATOM 627 C C . GLU A 1 80 ? -3.969 -3.447 -6.882 1.00 97.94 80 GLU A C 1
ATOM 629 O O . GLU A 1 80 ? -3.624 -3.690 -8.041 1.00 97.94 80 GLU A O 1
ATOM 634 N N . ALA A 1 81 ? -3.116 -2.924 -5.998 1.00 97.62 81 ALA A N 1
ATOM 635 C CA . ALA A 1 81 ? -1.713 -2.673 -6.299 1.00 97.62 81 ALA A CA 1
ATOM 636 C C . ALA A 1 81 ? -0.912 -3.970 -6.478 1.00 97.62 81 ALA A C 1
ATOM 638 O O . ALA A 1 81 ? -0.117 -4.070 -7.415 1.00 97.62 81 ALA A O 1
ATOM 639 N N . LYS A 1 82 ? -1.146 -4.987 -5.634 1.00 97.50 82 LYS A N 1
ATOM 640 C CA . LYS A 1 82 ? -0.557 -6.326 -5.813 1.00 97.50 82 LYS A CA 1
ATOM 641 C C . LYS A 1 82 ? -0.952 -6.926 -7.158 1.00 97.50 82 LYS A C 1
ATOM 643 O O . LYS A 1 82 ? -0.095 -7.453 -7.866 1.00 97.50 82 LYS A O 1
ATOM 648 N N . TYR A 1 83 ? -2.225 -6.801 -7.529 1.00 97.62 83 TYR A N 1
ATOM 649 C CA . TYR A 1 83 ? -2.714 -7.268 -8.821 1.00 97.62 83 TYR A CA 1
ATOM 650 C C . TYR A 1 83 ? -2.075 -6.498 -9.987 1.00 97.62 83 TYR A C 1
ATOM 652 O O . TYR A 1 83 ? -1.611 -7.115 -10.945 1.00 97.62 83 TYR A O 1
ATOM 660 N N . ALA A 1 84 ? -1.958 -5.169 -9.894 1.00 96.69 84 ALA A N 1
ATOM 661 C CA . ALA A 1 84 ? -1.270 -4.355 -10.899 1.00 96.69 84 ALA A CA 1
ATOM 662 C C . ALA A 1 84 ? 0.192 -4.797 -11.091 1.00 96.69 84 ALA A C 1
ATOM 664 O O . ALA A 1 84 ? 0.600 -5.082 -12.217 1.00 96.69 84 ALA A O 1
ATOM 665 N N . ARG A 1 85 ? 0.936 -4.989 -9.992 1.00 95.31 85 ARG A N 1
ATOM 666 C CA . ARG A 1 85 ? 2.311 -5.507 -10.026 1.00 95.31 85 ARG A CA 1
ATOM 667 C C . ARG A 1 85 ? 2.401 -6.875 -10.703 1.00 95.31 85 ARG A C 1
ATOM 669 O O . ARG A 1 85 ? 3.275 -7.076 -11.536 1.00 95.31 85 ARG A O 1
ATOM 676 N N . SER A 1 86 ? 1.489 -7.797 -10.381 1.00 95.81 86 SER A N 1
ATOM 677 C CA . SER A 1 86 ? 1.486 -9.149 -10.966 1.00 95.81 86 SER A CA 1
ATOM 678 C C . SER A 1 86 ? 1.296 -9.161 -12.487 1.00 95.81 86 SER A C 1
ATOM 680 O O . SER A 1 86 ? 1.743 -10.090 -13.15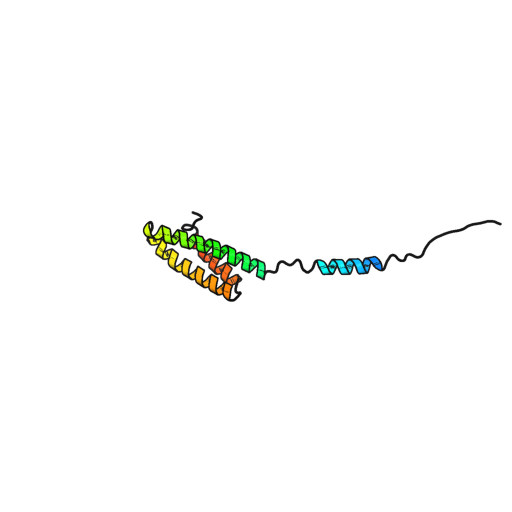0 1.00 95.81 86 SER A O 1
ATOM 682 N N . ARG A 1 87 ? 0.683 -8.109 -13.049 1.00 96.06 87 ARG A N 1
ATOM 683 C CA . ARG A 1 87 ? 0.503 -7.919 -14.497 1.00 96.06 87 ARG A CA 1
ATOM 684 C C . ARG A 1 87 ? 1.614 -7.088 -15.152 1.00 96.06 87 ARG A C 1
ATOM 686 O O . ARG A 1 87 ? 1.501 -6.769 -16.330 1.00 96.06 87 ARG A O 1
ATOM 693 N N . GLY A 1 88 ? 2.645 -6.692 -14.403 1.00 94.06 88 GLY A N 1
ATOM 694 C CA . GLY A 1 88 ? 3.703 -5.794 -14.879 1.00 94.06 88 GLY A CA 1
ATOM 695 C C . GLY A 1 88 ? 3.298 -4.316 -14.971 1.00 94.06 88 GLY A C 1
ATOM 696 O O . GLY A 1 88 ? 4.063 -3.505 -15.485 1.00 94.06 88 GLY A O 1
ATOM 697 N N . ASP A 1 89 ? 2.121 -3.933 -14.459 1.00 96.06 89 ASP A N 1
ATOM 698 C CA . ASP A 1 89 ? 1.679 -2.535 -14.376 1.00 96.06 89 ASP A CA 1
ATOM 699 C C . ASP A 1 89 ? 2.259 -1.868 -13.118 1.00 96.06 89 ASP A C 1
ATOM 701 O O . ASP A 1 89 ? 1.591 -1.678 -12.093 1.00 96.06 89 ASP A O 1
ATOM 705 N N . PHE A 1 90 ? 3.552 -1.542 -13.170 1.00 95.00 90 PHE A N 1
ATOM 706 C CA . PHE A 1 90 ? 4.248 -0.940 -12.032 1.00 95.00 90 PHE A CA 1
ATOM 707 C C . PHE A 1 90 ? 3.843 0.506 -11.779 1.00 95.00 90 PHE A C 1
ATOM 709 O O . PHE A 1 90 ? 3.741 0.908 -10.621 1.00 95.00 90 PHE A O 1
ATOM 716 N N . LYS A 1 91 ? 3.537 1.274 -12.829 1.00 94.38 91 LYS A N 1
ATOM 717 C CA . LYS A 1 91 ? 3.001 2.630 -12.682 1.00 94.38 91 LYS A CA 1
ATOM 718 C C . LYS A 1 91 ? 1.683 2.603 -11.907 1.00 94.38 91 LYS A C 1
ATOM 720 O O . LYS A 1 91 ? 1.557 3.292 -10.895 1.00 94.38 91 LYS A O 1
ATOM 725 N N . GLY A 1 92 ? 0.749 1.736 -12.303 1.00 96.31 92 GLY A N 1
ATOM 726 C CA . GLY A 1 92 ? -0.517 1.561 -11.601 1.00 96.31 92 GLY A CA 1
ATOM 727 C C . GLY A 1 92 ? -0.352 1.011 -10.182 1.00 96.31 92 GLY A C 1
ATOM 728 O O . GLY A 1 92 ? -1.142 1.367 -9.305 1.00 96.31 92 GLY A O 1
ATOM 729 N N . CYS A 1 93 ? 0.667 0.186 -9.915 1.00 97.44 93 CYS A N 1
ATOM 730 C CA . CYS A 1 93 ? 1.028 -0.209 -8.550 1.00 97.44 93 CYS A CA 1
ATOM 731 C C . CYS A 1 93 ? 1.490 0.994 -7.710 1.00 97.44 93 CYS A C 1
ATOM 733 O O . CYS A 1 93 ? 0.997 1.202 -6.599 1.00 97.44 93 CYS A O 1
ATOM 735 N N . ILE A 1 94 ? 2.423 1.797 -8.228 1.00 96.94 94 ILE A N 1
ATOM 736 C CA . ILE A 1 94 ? 2.988 2.956 -7.527 1.00 96.94 94 ILE A CA 1
ATOM 737 C C . ILE A 1 94 ? 1.891 3.977 -7.213 1.00 96.94 94 ILE A C 1
ATOM 739 O O . ILE A 1 94 ? 1.792 4.439 -6.080 1.00 96.94 94 ILE A O 1
ATOM 743 N N . GLU A 1 95 ? 1.020 4.288 -8.172 1.00 97.56 95 GLU A N 1
ATOM 744 C CA . GLU A 1 95 ? -0.081 5.239 -7.978 1.00 97.56 95 GLU A CA 1
ATOM 745 C C . GLU A 1 95 ? -1.045 4.786 -6.872 1.00 97.56 95 GLU A C 1
ATOM 747 O O . GLU A 1 95 ? -1.330 5.543 -5.939 1.00 97.56 95 GLU A O 1
ATOM 752 N N . LYS A 1 96 ? -1.493 3.524 -6.921 1.00 97.69 96 LYS A N 1
ATOM 753 C CA . LYS A 1 96 ? -2.410 2.964 -5.915 1.00 97.69 96 LYS A CA 1
ATOM 754 C C . LYS A 1 96 ? -1.770 2.880 -4.536 1.00 97.69 96 LYS A C 1
ATOM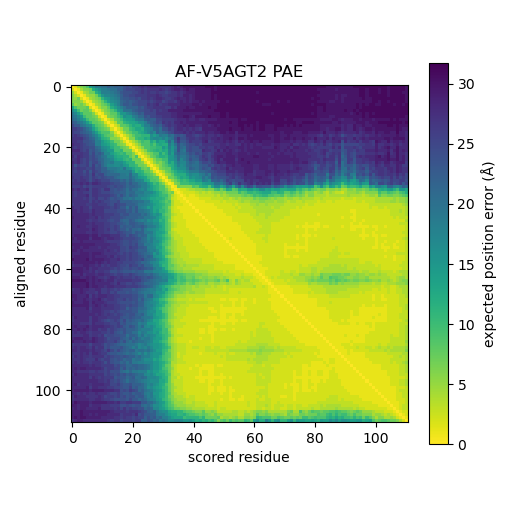 756 O O . LYS A 1 96 ? -2.404 3.226 -3.539 1.00 97.69 96 LYS A O 1
ATOM 761 N N . THR A 1 97 ? -0.512 2.447 -4.466 1.00 97.56 97 THR A N 1
ATOM 762 C CA . THR A 1 97 ? 0.201 2.368 -3.187 1.00 97.56 97 THR A CA 1
ATOM 763 C C . THR A 1 97 ? 0.484 3.743 -2.598 1.00 97.56 97 THR A C 1
ATOM 765 O O . THR A 1 97 ? 0.294 3.911 -1.399 1.00 97.56 97 THR A O 1
ATOM 768 N N . ASN A 1 98 ? 0.849 4.748 -3.397 1.00 97.38 98 ASN A N 1
ATOM 769 C CA . ASN A 1 98 ? 1.033 6.122 -2.920 1.00 97.38 98 ASN A CA 1
ATOM 770 C C . ASN A 1 98 ? -0.269 6.706 -2.358 1.00 97.38 98 ASN A C 1
ATOM 772 O O . ASN A 1 98 ? -0.262 7.320 -1.287 1.00 97.38 98 ASN A O 1
ATOM 776 N N . LEU A 1 99 ? -1.395 6.474 -3.042 1.00 97.31 99 LEU A N 1
ATOM 777 C CA . LEU A 1 99 ? -2.711 6.882 -2.557 1.00 97.31 99 LEU A CA 1
ATOM 778 C C . LEU A 1 99 ? -3.040 6.211 -1.219 1.00 97.31 99 LEU A C 1
ATOM 780 O O . LEU A 1 99 ? -3.416 6.883 -0.262 1.00 97.31 99 LEU A O 1
ATOM 784 N N . ALA A 1 100 ? -2.847 4.898 -1.123 1.00 96.88 100 ALA A N 1
ATOM 785 C CA . ALA A 1 100 ? -3.098 4.149 0.100 1.00 96.88 100 ALA A CA 1
ATOM 786 C C . ALA A 1 100 ? -2.174 4.581 1.253 1.00 96.88 100 ALA A C 1
ATOM 788 O O . ALA A 1 100 ? -2.648 4.778 2.371 1.00 96.88 100 ALA A O 1
ATOM 789 N N . LEU A 1 101 ? -0.887 4.819 0.973 1.00 96.44 101 LEU A N 1
ATOM 790 C CA . LEU A 1 101 ? 0.100 5.300 1.943 1.00 96.44 101 LEU A CA 1
ATOM 791 C C . LEU A 1 101 ? -0.249 6.685 2.497 1.00 96.44 101 LEU A C 1
ATOM 793 O O . LEU A 1 101 ? 0.049 6.958 3.660 1.00 96.44 101 LEU A O 1
ATOM 797 N N . LYS A 1 102 ? -0.887 7.554 1.701 1.00 95.75 102 LYS A N 1
ATOM 798 C CA . LYS A 1 102 ? -1.377 8.864 2.158 1.00 95.75 102 LYS A CA 1
ATOM 799 C C . LYS A 1 102 ? -2.425 8.715 3.264 1.00 95.75 102 LYS A C 1
ATOM 801 O O . LYS A 1 102 ? -2.363 9.442 4.252 1.00 95.75 102 LYS A O 1
ATOM 806 N N . TYR A 1 103 ? -3.352 7.768 3.117 1.00 94.81 103 TYR A N 1
ATOM 807 C CA . TYR A 1 103 ? -4.424 7.524 4.089 1.00 94.81 103 TYR A CA 1
ATOM 808 C C . TYR A 1 103 ? -4.003 6.623 5.252 1.00 94.81 103 TYR A C 1
ATOM 810 O O . TYR A 1 103 ? -4.540 6.753 6.350 1.00 94.81 103 TYR A O 1
ATOM 818 N N . SER A 1 104 ? -3.039 5.725 5.041 1.00 94.81 104 SER A N 1
ATOM 819 C CA . SER A 1 104 ? -2.533 4.848 6.096 1.00 94.81 104 SER A CA 1
ATOM 820 C C . SER A 1 104 ? -1.566 5.562 7.042 1.00 94.81 104 SER A C 1
ATOM 822 O O . SER A 1 104 ? -1.510 5.207 8.215 1.00 94.81 104 SER A O 1
ATOM 824 N N . LYS A 1 105 ? -0.843 6.593 6.573 1.00 93.94 105 LYS A N 1
ATOM 825 C CA . LYS A 1 105 ? 0.192 7.324 7.330 1.00 93.94 105 LYS A CA 1
ATOM 826 C C . LYS A 1 105 ? -0.172 7.672 8.788 1.00 93.94 105 LYS A C 1
ATOM 828 O O . LYS A 1 105 ? 0.643 7.340 9.643 1.00 93.94 105 LYS A O 1
ATOM 833 N N . PRO A 1 106 ? -1.329 8.288 9.113 1.00 92.62 106 PRO A N 1
ATOM 834 C CA . PRO A 1 106 ? -1.654 8.669 10.497 1.00 92.62 106 PRO A CA 1
ATOM 835 C C . PRO A 1 106 ? -1.937 7.479 11.427 1.00 92.62 106 PRO A C 1
ATOM 837 O O . PRO A 1 106 ? -1.908 7.619 12.645 1.00 92.62 106 PRO A O 1
ATOM 840 N N . TYR A 1 107 ? -2.221 6.304 10.868 1.00 90.19 107 TYR A N 1
ATOM 841 C CA . TYR A 1 107 ? -2.574 5.099 11.621 1.00 90.19 107 TYR A CA 1
ATOM 842 C C . TYR A 1 107 ? -1.515 3.999 11.503 1.00 90.19 107 TYR A C 1
ATOM 844 O O . TYR A 1 107 ? -1.613 2.968 12.170 1.00 90.19 107 TYR A O 1
ATOM 852 N N . GLY A 1 108 ? -0.522 4.215 10.644 1.00 87.69 108 GLY A N 1
ATOM 853 C CA . GLY A 1 108 ? 0.508 3.265 10.275 1.00 87.69 108 GLY A CA 1
ATOM 854 C C . GLY A 1 108 ? 1.488 2.969 11.400 1.00 87.69 108 GLY A C 1
ATOM 855 O O . GLY A 1 108 ? 1.271 3.320 12.556 1.00 87.69 108 GLY A O 1
ATOM 856 N N . ARG A 1 109 ? 2.583 2.281 11.074 1.00 82.56 109 ARG A N 1
ATOM 857 C CA . ARG A 1 109 ? 3.676 2.044 12.040 1.00 82.56 109 ARG A CA 1
ATOM 858 C C . ARG A 1 109 ? 4.521 3.302 12.268 1.00 82.56 109 ARG A C 1
ATOM 860 O O . ARG A 1 109 ? 5.235 3.415 13.254 1.00 82.56 109 ARG A O 1
ATOM 867 N N . ARG A 1 110 ? 4.465 4.222 11.310 1.00 81.00 110 ARG A N 1
ATOM 868 C CA . ARG A 1 110 ? 5.286 5.434 11.237 1.00 81.00 110 ARG A CA 1
ATOM 869 C C . ARG A 1 110 ? 4.794 6.556 12.173 1.00 81.00 110 ARG A C 1
ATOM 871 O O . ARG A 1 110 ? 5.413 7.614 12.171 1.00 81.00 110 ARG A O 1
ATOM 878 N N . TYR A 1 111 ? 3.696 6.324 12.903 1.00 65.00 111 TYR A N 1
ATOM 879 C CA . TYR A 1 111 ? 3.005 7.232 13.828 1.00 65.00 111 TYR A CA 1
ATOM 880 C C . TYR A 1 111 ? 2.395 6.440 14.993 1.00 65.00 111 TYR A C 1
ATOM 882 O O . TYR A 1 111 ? 2.490 6.927 16.134 1.00 65.00 111 TYR A O 1
#

Nearest PDB structures (foldseek):
  6dhz-assembly1_C-2  TM=5.066E-01  e=1.739E+00  Escherichia coli
  6rjx-assembly1_A  TM=5.163E-01  e=3.243E+00  Borreliella burgdorferi B31

Foldseek 3Di:
DDDDDDDDDDPPDDPVVVVVVVVVVVVVVPPPPDVLVVLLVLLVVLLVQLVQLLVQLVVCCVVPVVSVVLSVVLVVLSVVLVVCVVVSNSVSNNVSSVVSCVSSVVRGPVD